Protein AF-A0A931VU53-F1 (afdb_monomer)

Mean predicted aligned error: 6.24 Å

pLDDT: mean 80.16, std 12.13, range [33.03, 91.06]

Structure (mmCIF, N/CA/C/O backbone):
data_AF-A0A931VU53-F1
#
_entry.id   AF-A0A931VU53-F1
#
loop_
_atom_site.group_PDB
_atom_site.id
_atom_site.type_symbol
_atom_site.label_atom_id
_atom_site.label_alt_id
_atom_site.label_comp_id
_atom_site.label_asym_id
_atom_site.label_entity_id
_atom_site.label_seq_id
_atom_site.pdbx_PDB_ins_code
_atom_site.Cartn_x
_atom_site.Cartn_y
_atom_site.Cartn_z
_atom_site.occupancy
_atom_site.B_iso_or_equiv
_atom_site.auth_seq_id
_atom_site.auth_comp_id
_atom_site.auth_asym_id
_atom_site.auth_atom_id
_atom_site.pdbx_PDB_model_num
ATOM 1 N N . MET A 1 1 ? -19.365 -3.930 -10.206 1.00 54.81 1 MET A N 1
ATOM 2 C CA . MET A 1 1 ? -18.217 -4.456 -9.438 1.00 54.81 1 MET A CA 1
ATOM 3 C C . MET A 1 1 ? -17.786 -3.389 -8.457 1.00 5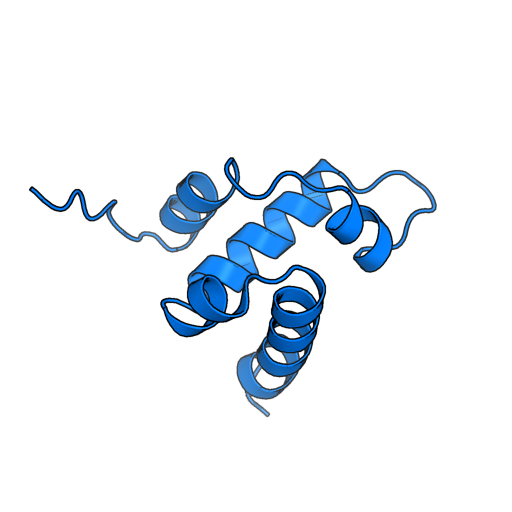4.81 1 MET A C 1
ATOM 5 O O . MET A 1 1 ? -17.735 -2.233 -8.869 1.00 54.81 1 MET A O 1
ATOM 9 N N . LYS A 1 2 ? -17.565 -3.718 -7.181 1.00 71.75 2 LYS A N 1
ATOM 10 C CA . LYS A 1 2 ? -17.014 -2.734 -6.243 1.00 71.75 2 LYS A CA 1
ATOM 11 C C . LYS A 1 2 ? -15.514 -2.622 -6.508 1.00 71.75 2 LYS A C 1
ATOM 13 O O . LYS A 1 2 ? -14.884 -3.604 -6.882 1.00 71.75 2 LYS A O 1
ATOM 18 N N . LEU A 1 3 ? -14.944 -1.431 -6.335 1.00 66.75 3 LEU A N 1
ATOM 19 C CA . LEU A 1 3 ? -13.515 -1.183 -6.571 1.00 66.75 3 LEU A CA 1
ATOM 20 C C . LEU A 1 3 ? -12.628 -2.153 -5.766 1.00 66.75 3 LEU A C 1
ATOM 22 O O . LEU A 1 3 ? -11.631 -2.658 -6.275 1.00 66.75 3 LEU A O 1
ATOM 26 N N . ASN A 1 4 ? -13.055 -2.482 -4.546 1.00 75.25 4 ASN A N 1
ATOM 27 C CA . ASN A 1 4 ? -12.360 -3.407 -3.653 1.00 75.25 4 ASN A CA 1
ATOM 28 C C . ASN A 1 4 ? -12.263 -4.829 -4.232 1.00 75.25 4 ASN A C 1
ATOM 30 O O . ASN A 1 4 ? -11.250 -5.483 -4.023 1.00 75.25 4 ASN A O 1
ATOM 34 N N . ASP A 1 5 ? -13.247 -5.273 -5.025 1.00 82.12 5 ASP A N 1
ATOM 35 C CA . ASP A 1 5 ? -13.254 -6.607 -5.651 1.00 82.12 5 ASP A CA 1
ATOM 36 C C . ASP A 1 5 ? -12.169 -6.748 -6.740 1.00 82.12 5 ASP A C 1
ATOM 38 O O . ASP A 1 5 ? -11.841 -7.856 -7.151 1.00 82.12 5 ASP A O 1
ATOM 42 N N . VAL A 1 6 ? -11.626 -5.626 -7.232 1.00 82.94 6 VAL A N 1
ATOM 43 C CA . VAL A 1 6 ? -10.531 -5.585 -8.220 1.00 82.94 6 VAL A CA 1
ATOM 44 C C . VAL A 1 6 ? -9.195 -5.331 -7.547 1.00 82.94 6 VAL A C 1
ATOM 46 O O . VAL A 1 6 ? -8.199 -5.972 -7.867 1.00 82.94 6 VAL A O 1
ATOM 49 N N . VAL A 1 7 ? -9.164 -4.347 -6.649 1.00 81.88 7 VAL A N 1
ATOM 50 C CA . VAL A 1 7 ? -7.914 -3.804 -6.117 1.00 81.88 7 VAL A CA 1
ATOM 51 C C . VAL A 1 7 ? -7.322 -4.726 -5.058 1.00 81.88 7 VAL A C 1
ATOM 53 O O . VAL A 1 7 ? -6.123 -4.983 -5.093 1.00 81.88 7 VAL A O 1
ATOM 56 N N . TYR A 1 8 ? -8.136 -5.268 -4.150 1.00 88.12 8 TYR A N 1
ATOM 57 C CA . TYR A 1 8 ? -7.630 -6.082 -3.042 1.00 88.12 8 TYR A CA 1
ATOM 58 C C . TYR A 1 8 ? -6.953 -7.380 -3.493 1.00 88.12 8 TYR A C 1
ATOM 60 O O . TYR A 1 8 ? -5.862 -7.630 -2.996 1.00 88.12 8 TYR A O 1
ATOM 68 N N . PRO A 1 9 ? -7.464 -8.143 -4.480 1.00 89.81 9 PRO A N 1
ATOM 69 C CA . PRO A 1 9 ? -6.747 -9.316 -4.987 1.00 89.81 9 PRO A CA 1
ATOM 70 C C . PRO A 1 9 ? -5.366 -8.996 -5.579 1.00 89.81 9 PRO A C 1
ATOM 72 O O . PRO A 1 9 ? -4.449 -9.809 -5.498 1.00 89.81 9 PRO A O 1
ATOM 75 N N . ILE A 1 10 ? -5.202 -7.816 -6.188 1.00 87.31 10 ILE A N 1
ATOM 76 C CA . ILE A 1 10 ? -3.908 -7.372 -6.728 1.00 87.31 10 ILE A CA 1
ATOM 77 C C . ILE A 1 10 ? -2.960 -7.019 -5.578 1.00 87.31 10 ILE A C 1
ATOM 79 O O . ILE A 1 10 ? -1.799 -7.418 -5.588 1.00 87.31 10 ILE A O 1
ATOM 83 N N . VAL A 1 11 ? -3.455 -6.282 -4.583 1.00 87.06 11 VAL A N 1
ATOM 84 C CA . VAL A 1 11 ? -2.664 -5.871 -3.416 1.00 87.06 11 VAL A CA 1
ATOM 85 C C . VAL A 1 11 ? -2.274 -7.072 -2.556 1.00 87.06 11 VAL A C 1
ATOM 87 O O . VAL A 1 11 ? -1.139 -7.132 -2.103 1.00 87.06 11 VAL A O 1
ATOM 90 N N . GLU A 1 12 ? -3.158 -8.053 -2.392 1.00 89.94 12 GLU A N 1
ATOM 91 C CA . GLU A 1 12 ? -2.887 -9.304 -1.681 1.00 89.94 12 GLU A CA 1
ATOM 92 C C . GLU A 1 12 ? -1.740 -10.086 -2.333 1.00 89.94 12 GLU A C 1
ATOM 94 O O . GLU A 1 12 ? -0.827 -10.528 -1.643 1.00 89.94 12 GLU A O 1
ATOM 99 N N . GLN A 1 13 ? -1.717 -10.190 -3.667 1.00 88.69 13 GLN A N 1
ATOM 100 C CA . GLN A 1 13 ? -0.600 -10.820 -4.385 1.00 88.69 13 GLN A CA 1
ATOM 101 C C . GLN A 1 13 ? 0.720 -10.069 -4.190 1.00 88.69 13 GLN A C 1
ATOM 103 O O . GLN A 1 13 ? 1.786 -10.682 -4.165 1.00 88.69 13 GLN A O 1
ATOM 108 N N . ILE A 1 14 ? 0.668 -8.740 -4.076 1.00 85.94 14 ILE A N 1
ATOM 109 C CA . ILE A 1 14 ? 1.855 -7.936 -3.779 1.00 85.94 14 ILE A CA 1
ATOM 110 C C . ILE A 1 14 ? 2.302 -8.187 -2.336 1.00 85.94 14 ILE A C 1
ATOM 112 O O . ILE A 1 14 ? 3.482 -8.434 -2.118 1.00 85.94 14 ILE A O 1
ATOM 116 N N . ALA A 1 15 ? 1.376 -8.212 -1.376 1.00 87.44 15 ALA A N 1
ATOM 117 C CA . ALA A 1 15 ? 1.673 -8.535 0.015 1.00 87.44 15 ALA A CA 1
ATOM 118 C C . ALA A 1 15 ? 2.318 -9.925 0.151 1.00 87.44 15 ALA A C 1
ATOM 120 O O . ALA A 1 15 ? 3.314 -10.051 0.851 1.00 87.44 15 ALA A O 1
ATOM 121 N N . GLN A 1 16 ? 1.829 -10.933 -0.583 1.00 89.38 16 GLN A N 1
ATOM 122 C CA . GLN A 1 16 ? 2.431 -12.275 -0.642 1.00 89.38 16 GLN A CA 1
ATOM 123 C C . GLN A 1 16 ? 3.872 -12.245 -1.148 1.00 89.38 16 GLN A C 1
ATOM 125 O O . GLN A 1 16 ? 4.768 -12.830 -0.549 1.00 89.38 16 GLN A O 1
ATOM 130 N N . LYS A 1 17 ? 4.124 -11.520 -2.243 1.00 85.88 17 LYS A N 1
ATOM 131 C CA . LYS A 1 17 ? 5.482 -11.373 -2.787 1.00 85.88 17 LYS A CA 1
ATOM 132 C C . LYS A 1 17 ? 6.441 -10.670 -1.830 1.00 85.88 17 LYS A C 1
ATOM 134 O O . LYS A 1 17 ? 7.640 -10.907 -1.912 1.00 85.88 17 LYS A O 1
ATOM 139 N N . LEU A 1 18 ? 5.916 -9.789 -0.985 1.00 82.69 18 LEU A N 1
ATOM 140 C CA . LEU A 1 18 ? 6.677 -9.032 0.002 1.00 82.69 18 LEU A CA 1
ATOM 141 C C . LEU A 1 18 ? 6.739 -9.726 1.372 1.00 82.69 18 LEU A C 1
ATOM 143 O O . LEU A 1 18 ? 7.305 -9.140 2.289 1.00 82.69 18 LEU A O 1
ATOM 147 N N . GLU A 1 19 ? 6.165 -10.928 1.520 1.00 87.75 19 GLU A N 1
ATOM 148 C CA . GLU A 1 19 ? 6.056 -11.659 2.796 1.00 87.75 19 GLU A CA 1
ATOM 149 C C . GLU A 1 19 ? 5.345 -10.835 3.895 1.00 87.75 19 GLU A C 1
ATOM 151 O O . GLU A 1 19 ? 5.737 -10.813 5.059 1.00 87.75 19 GLU A O 1
ATOM 156 N N . GLN A 1 20 ? 4.296 -10.103 3.508 1.00 86.19 20 GLN A N 1
ATOM 157 C CA . GLN A 1 20 ? 3.531 -9.176 4.350 1.00 86.19 20 GLN A CA 1
ATOM 158 C C . GLN A 1 20 ? 2.027 -9.505 4.386 1.00 86.19 20 GLN A C 1
ATOM 160 O O . GLN A 1 20 ? 1.205 -8.618 4.642 1.00 86.19 20 GLN A O 1
ATOM 165 N N . GLU A 1 21 ? 1.626 -10.758 4.124 1.00 91.06 21 GLU A N 1
ATOM 166 C CA . GLU A 1 21 ? 0.200 -11.123 4.068 1.00 91.06 21 GLU A CA 1
ATOM 167 C C . GLU A 1 21 ? -0.540 -10.820 5.373 1.00 91.06 21 GLU A C 1
ATOM 169 O O . GLU A 1 21 ? -1.708 -10.433 5.346 1.00 91.06 21 GLU A O 1
ATOM 174 N N . GLU A 1 22 ? 0.138 -10.952 6.514 1.00 87.81 22 GLU A N 1
ATOM 175 C CA . GLU A 1 22 ? -0.433 -10.678 7.834 1.00 87.81 22 GLU A CA 1
ATOM 176 C C . GLU A 1 22 ? -0.844 -9.209 8.014 1.00 87.81 22 GLU A C 1
ATOM 178 O O . GLU A 1 22 ? -1.934 -8.934 8.520 1.00 87.81 22 GLU A O 1
ATOM 183 N N . TYR A 1 23 ? -0.041 -8.264 7.514 1.00 84.94 23 TYR A N 1
ATOM 184 C CA . TYR A 1 23 ? -0.352 -6.834 7.569 1.00 84.94 23 TYR A CA 1
ATOM 185 C C . TYR A 1 23 ? -1.530 -6.476 6.663 1.00 84.94 23 TYR A C 1
ATOM 187 O O . TYR A 1 23 ? -2.363 -5.637 7.017 1.00 84.94 23 TYR A O 1
ATOM 195 N N . PHE A 1 24 ? -1.614 -7.116 5.493 1.00 89.75 24 PHE A N 1
ATOM 196 C CA . PHE A 1 24 ? -2.759 -6.958 4.605 1.00 89.75 24 PHE A CA 1
ATOM 197 C C . PHE A 1 24 ? -4.031 -7.545 5.225 1.00 89.75 24 PHE A C 1
ATOM 199 O O . PHE A 1 24 ? -5.074 -6.900 5.173 1.00 89.75 24 PHE A O 1
ATOM 206 N N . ALA A 1 25 ? -3.958 -8.727 5.842 1.00 89.19 25 ALA A N 1
ATOM 207 C CA . ALA A 1 25 ? -5.107 -9.383 6.460 1.00 89.19 25 ALA A CA 1
ATOM 208 C C . ALA A 1 25 ? -5.658 -8.616 7.675 1.00 89.19 25 ALA A C 1
ATOM 210 O O . ALA A 1 25 ? -6.872 -8.612 7.888 1.00 89.19 25 ALA A O 1
ATOM 211 N N . GLU A 1 26 ? -4.795 -7.954 8.455 1.00 89.62 26 GLU A N 1
ATOM 212 C CA . GLU A 1 26 ? -5.209 -7.132 9.600 1.00 89.62 26 GLU A CA 1
ATOM 213 C C . GLU A 1 26 ? -6.061 -5.931 9.160 1.00 89.62 26 GLU A C 1
ATOM 215 O O . GLU A 1 26 ? -7.104 -5.647 9.755 1.00 89.62 26 GLU A O 1
ATOM 220 N N . ASP A 1 27 ? -5.626 -5.220 8.116 1.00 88.88 27 ASP A N 1
ATOM 221 C CA . ASP A 1 27 ? -6.292 -4.007 7.645 1.00 88.88 27 ASP A CA 1
ATOM 222 C C . ASP A 1 27 ? -6.070 -3.767 6.135 1.00 88.88 27 ASP A C 1
ATOM 224 O O . ASP A 1 27 ? -5.235 -2.937 5.747 1.00 88.88 27 ASP A O 1
ATOM 228 N N . PRO A 1 28 ? -6.845 -4.443 5.259 1.00 89.06 28 PRO A N 1
ATOM 229 C CA . PRO A 1 28 ? -6.625 -4.419 3.810 1.00 89.06 28 PRO A CA 1
ATOM 230 C C . PRO A 1 28 ? -6.663 -3.016 3.206 1.00 89.06 28 PRO A C 1
ATOM 232 O O . PRO A 1 28 ? -5.908 -2.694 2.286 1.00 89.06 28 PRO A O 1
ATOM 235 N N . GLU A 1 29 ? -7.542 -2.153 3.723 1.00 90.25 29 GLU A N 1
ATOM 236 C CA . GLU A 1 29 ? -7.680 -0.779 3.244 1.00 90.25 29 GLU A CA 1
ATOM 237 C C . GLU A 1 29 ? -6.466 0.066 3.636 1.00 90.25 29 GLU A C 1
ATOM 239 O O . GLU A 1 29 ? -5.913 0.775 2.794 1.00 90.25 29 GLU A O 1
ATOM 244 N N . LEU A 1 30 ? -6.022 -0.029 4.893 1.00 89.38 30 LEU A N 1
ATOM 245 C CA . LEU A 1 30 ? -4.848 0.703 5.357 1.00 89.38 30 LEU A CA 1
ATOM 246 C C . LEU A 1 30 ? -3.586 0.256 4.627 1.00 89.38 30 LEU A C 1
ATOM 248 O O . LEU A 1 30 ? -2.829 1.110 4.163 1.00 89.38 30 LEU A O 1
A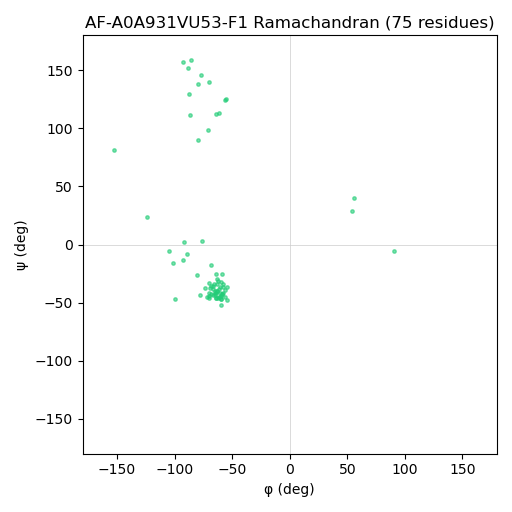TOM 252 N N . TYR A 1 31 ? -3.395 -1.057 4.493 1.00 88.94 31 TYR A N 1
ATOM 253 C CA . TYR A 1 31 ? -2.263 -1.624 3.775 1.00 88.94 31 TYR A CA 1
ATOM 254 C C . TYR A 1 31 ? -2.253 -1.163 2.315 1.00 88.94 31 TYR A C 1
ATOM 256 O O . TYR A 1 31 ? -1.247 -0.646 1.839 1.00 88.94 31 TYR A O 1
ATOM 264 N N . THR A 1 32 ? -3.400 -1.232 1.628 1.00 89.06 32 THR A N 1
ATOM 265 C CA . THR A 1 32 ? -3.535 -0.755 0.241 1.00 89.06 32 THR A CA 1
ATOM 266 C C . THR A 1 32 ? -3.133 0.714 0.099 1.00 89.06 32 THR A C 1
ATOM 268 O O . THR A 1 32 ? -2.399 1.074 -0.821 1.00 89.06 32 THR A O 1
ATOM 271 N N . VAL A 1 33 ? -3.589 1.587 1.003 1.00 89.50 33 VAL A N 1
ATOM 272 C CA . VAL A 1 33 ? -3.245 3.016 0.944 1.00 89.50 33 VAL A CA 1
ATOM 273 C C . VAL A 1 33 ? -1.763 3.244 1.246 1.00 89.50 33 VAL A C 1
ATOM 275 O O . VAL A 1 33 ? -1.122 4.021 0.539 1.00 89.50 33 VAL A O 1
ATOM 278 N N . ALA A 1 34 ? -1.202 2.563 2.247 1.00 88.50 34 ALA A N 1
ATOM 279 C CA . ALA A 1 34 ? 0.221 2.652 2.573 1.00 88.50 34 ALA A CA 1
ATOM 280 C C . ALA A 1 34 ? 1.096 2.198 1.395 1.00 88.50 34 ALA A C 1
ATOM 282 O O . ALA A 1 34 ? 2.064 2.875 1.048 1.00 88.50 34 ALA A O 1
ATOM 283 N N . LEU A 1 35 ? 0.694 1.117 0.727 1.00 87.00 35 LEU A N 1
ATOM 284 C CA . LEU A 1 35 ? 1.351 0.572 -0.452 1.00 87.00 35 LEU A CA 1
ATOM 285 C C . LEU A 1 35 ? 1.354 1.575 -1.619 1.00 87.00 35 LEU A C 1
ATOM 287 O O . LEU A 1 35 ? 2.388 1.823 -2.236 1.00 87.00 35 LEU A O 1
ATOM 291 N N .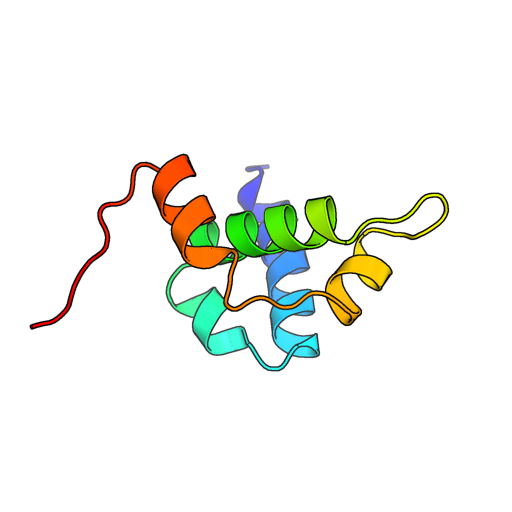 LEU A 1 36 ? 0.221 2.226 -1.888 1.00 86.06 36 LEU A N 1
ATOM 292 C CA . LEU A 1 36 ? 0.127 3.245 -2.939 1.00 86.06 36 LEU A CA 1
ATOM 293 C C . LEU A 1 36 ? 0.949 4.505 -2.626 1.00 86.06 36 LEU A C 1
ATOM 295 O O . LEU A 1 36 ? 1.517 5.109 -3.539 1.00 86.06 36 LEU A O 1
ATOM 299 N N . LEU A 1 37 ? 1.028 4.909 -1.355 1.00 87.94 37 LEU A N 1
ATOM 300 C CA . LEU A 1 37 ? 1.893 6.011 -0.925 1.00 87.94 37 LEU A CA 1
ATOM 301 C C . LEU A 1 37 ? 3.372 5.669 -1.120 1.00 87.94 37 LEU A C 1
ATOM 303 O O . LEU A 1 37 ? 4.118 6.502 -1.636 1.00 87.94 37 LEU A O 1
ATOM 307 N N . ALA A 1 38 ? 3.764 4.444 -0.764 1.00 85.25 38 ALA A N 1
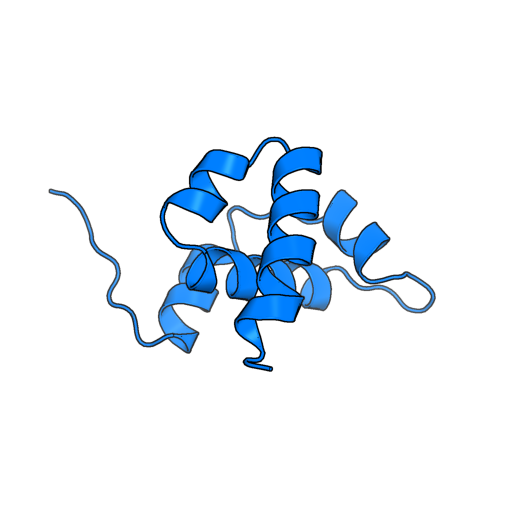ATOM 308 C CA . ALA A 1 38 ? 5.115 3.935 -0.951 1.00 85.25 38 ALA A CA 1
ATOM 309 C C . ALA A 1 38 ? 5.505 3.952 -2.437 1.00 85.25 38 ALA A C 1
ATOM 311 O O . ALA A 1 38 ? 6.488 4.590 -2.810 1.00 85.25 38 ALA A O 1
ATOM 312 N N . ALA A 1 39 ? 4.659 3.375 -3.300 1.00 83.94 39 ALA A N 1
ATOM 313 C CA . ALA A 1 39 ? 4.859 3.404 -4.747 1.00 83.94 39 ALA A CA 1
ATOM 314 C C . ALA A 1 39 ? 5.024 4.831 -5.271 1.00 83.94 39 ALA A C 1
ATOM 316 O O . ALA A 1 39 ? 5.951 5.107 -6.017 1.00 83.94 39 ALA A O 1
ATOM 317 N N . ARG A 1 40 ? 4.149 5.763 -4.873 1.00 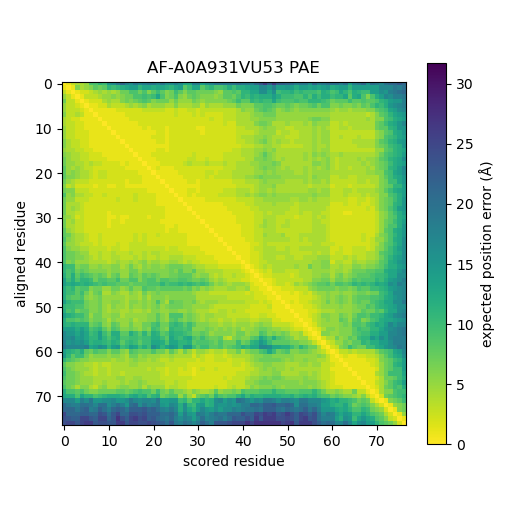85.44 40 ARG A N 1
ATOM 318 C CA . ARG A 1 40 ? 4.204 7.152 -5.351 1.00 85.44 40 ARG A CA 1
ATOM 319 C C . ARG A 1 40 ? 5.517 7.854 -4.995 1.00 85.44 40 ARG A C 1
ATOM 321 O O . ARG A 1 40 ? 5.958 8.701 -5.768 1.00 85.44 40 ARG A O 1
ATOM 328 N N . ARG A 1 41 ? 6.083 7.575 -3.820 1.00 84.44 4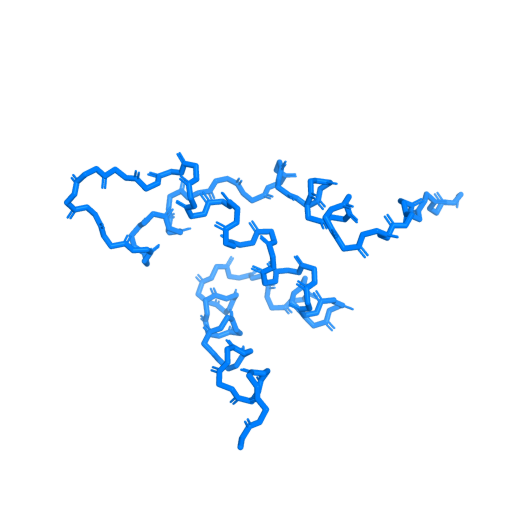1 ARG A N 1
ATOM 329 C CA . ARG A 1 41 ? 7.324 8.206 -3.343 1.00 84.44 41 ARG A CA 1
ATOM 330 C C . ARG A 1 41 ? 8.551 7.674 -4.073 1.00 84.44 41 ARG A C 1
ATOM 332 O O . ARG A 1 41 ? 9.439 8.457 -4.391 1.00 84.44 41 ARG A O 1
ATOM 339 N N . GLU A 1 42 ? 8.553 6.381 -4.370 1.00 83.44 42 GLU A N 1
ATOM 340 C CA . GLU A 1 42 ? 9.694 5.701 -4.984 1.00 83.44 42 GLU A CA 1
ATOM 341 C C . GLU A 1 42 ? 9.626 5.644 -6.515 1.00 83.44 42 GLU A C 1
ATOM 343 O O . GLU A 1 42 ? 10.630 5.351 -7.154 1.00 83.44 42 GLU A O 1
ATOM 348 N N . LEU A 1 43 ? 8.474 5.952 -7.124 1.00 85.12 43 LEU A N 1
ATOM 349 C CA . LEU A 1 43 ? 8.278 5.858 -8.571 1.00 85.12 43 LEU A CA 1
ATOM 350 C C . LEU A 1 43 ? 9.187 6.826 -9.339 1.00 85.12 43 LEU A C 1
ATOM 352 O O . LEU A 1 43 ? 8.969 8.043 -9.334 1.00 85.12 43 LEU A O 1
ATOM 356 N N . ARG A 1 44 ? 10.156 6.283 -10.081 1.00 86.38 44 ARG A N 1
ATOM 357 C CA . ARG A 1 44 ? 11.026 7.074 -10.960 1.00 86.38 44 ARG A CA 1
ATOM 358 C C . ARG A 1 44 ? 10.476 7.144 -12.386 1.00 86.38 44 ARG A C 1
ATOM 360 O O . ARG A 1 44 ? 9.717 6.272 -12.816 1.00 86.38 44 ARG A O 1
ATOM 367 N N . PRO A 1 45 ? 10.862 8.168 -13.172 1.00 88.00 45 PRO A N 1
ATOM 368 C CA . PRO A 1 45 ? 10.493 8.235 -14.581 1.00 88.00 45 PRO A CA 1
ATOM 369 C C . PRO A 1 45 ? 10.940 6.977 -15.338 1.00 88.00 45 PRO A C 1
ATOM 371 O O . PRO A 1 45 ? 12.123 6.645 -15.349 1.00 88.00 45 PRO A O 1
ATOM 374 N N . GLY A 1 46 ? 9.994 6.301 -15.993 1.00 86.19 46 GLY A N 1
ATOM 375 C CA . GLY A 1 46 ? 10.248 5.077 -16.760 1.00 86.19 46 GLY A CA 1
ATOM 376 C C . GLY A 1 46 ? 10.111 3.771 -15.969 1.00 86.19 46 GLY A C 1
ATOM 377 O O . GLY A 1 46 ? 10.150 2.709 -16.585 1.00 86.19 46 GLY A O 1
ATOM 378 N N . GLU A 1 47 ? 9.900 3.827 -14.653 1.00 84.44 47 GLU A N 1
ATOM 379 C CA . GLU A 1 47 ? 9.597 2.648 -13.837 1.00 84.44 47 GLU A CA 1
ATOM 380 C C . GLU A 1 47 ? 8.095 2.358 -13.792 1.00 84.44 47 GLU A C 1
ATOM 382 O O . GLU A 1 47 ? 7.242 3.243 -13.903 1.00 84.44 47 GLU A O 1
ATOM 387 N N . THR A 1 48 ? 7.764 1.082 -13.613 1.00 83.56 48 THR A N 1
ATOM 388 C CA . THR A 1 48 ? 6.397 0.654 -13.310 1.00 83.56 48 THR A CA 1
ATOM 389 C C . THR A 1 48 ? 6.128 0.727 -11.808 1.00 83.56 48 THR A C 1
ATOM 391 O O . THR A 1 48 ? 7.040 0.642 -10.989 1.00 83.56 48 THR A O 1
ATOM 394 N N . ILE A 1 49 ? 4.849 0.803 -11.430 1.00 76.38 49 ILE A N 1
ATOM 395 C CA . ILE A 1 49 ? 4.431 0.751 -10.019 1.00 76.38 49 ILE A CA 1
ATOM 396 C C . ILE A 1 49 ? 4.942 -0.525 -9.334 1.00 76.38 49 ILE A C 1
ATOM 398 O O . ILE A 1 49 ? 5.387 -0.457 -8.197 1.00 76.38 49 ILE A O 1
ATOM 402 N N . GLY A 1 50 ? 4.922 -1.672 -10.024 1.00 75.44 50 GLY A N 1
ATOM 403 C CA . GLY A 1 50 ? 5.431 -2.933 -9.474 1.00 75.44 50 GLY A CA 1
ATOM 404 C C . GLY A 1 50 ? 6.917 -2.863 -9.113 1.00 75.44 50 GLY A C 1
ATOM 405 O O . GLY A 1 50 ? 7.285 -3.247 -8.012 1.00 75.44 50 GLY A O 1
ATOM 406 N N . GLN A 1 51 ? 7.744 -2.291 -9.993 1.00 80.31 51 GLN A N 1
ATOM 407 C CA . GLN A 1 51 ? 9.178 -2.106 -9.733 1.00 80.31 51 GLN A CA 1
ATOM 408 C C . GLN A 1 51 ? 9.435 -1.144 -8.570 1.00 80.31 51 GLN A C 1
ATOM 410 O O . GLN A 1 51 ? 10.272 -1.428 -7.723 1.00 80.31 51 GLN A O 1
ATOM 415 N N . ALA A 1 52 ? 8.679 -0.045 -8.488 1.00 82.50 52 ALA A N 1
ATOM 416 C CA . ALA A 1 52 ? 8.792 0.889 -7.368 1.00 82.50 52 ALA A CA 1
ATOM 417 C C . ALA A 1 52 ? 8.457 0.215 -6.024 1.00 82.50 52 ALA A C 1
ATOM 419 O O . ALA A 1 52 ? 9.109 0.477 -5.016 1.00 82.50 52 ALA A O 1
ATOM 420 N N . LEU A 1 53 ? 7.461 -0.679 -6.012 1.00 76.38 53 LEU A N 1
ATOM 421 C CA . LEU A 1 53 ? 7.031 -1.411 -4.819 1.00 76.38 53 LEU A CA 1
ATOM 422 C C . LEU A 1 53 ? 8.039 -2.456 -4.339 1.00 76.38 53 LEU A C 1
ATOM 424 O O . LEU A 1 53 ? 8.154 -2.653 -3.135 1.00 76.38 53 LEU A O 1
ATOM 428 N N . GLU A 1 54 ? 8.781 -3.091 -5.246 1.00 75.94 54 GLU A N 1
ATOM 429 C CA . GLU A 1 54 ? 9.850 -4.034 -4.884 1.00 75.94 54 GLU A CA 1
ATOM 430 C C . GLU A 1 54 ? 11.001 -3.351 -4.127 1.00 75.94 54 GLU A C 1
ATOM 432 O O . GLU A 1 54 ? 11.702 -3.996 -3.352 1.00 75.94 54 GLU A O 1
ATOM 437 N N . THR A 1 55 ? 11.191 -2.044 -4.326 1.00 73.50 55 THR A N 1
ATOM 438 C CA . THR A 1 55 ? 12.265 -1.268 -3.689 1.00 73.50 55 THR A CA 1
ATOM 439 C C . THR A 1 55 ? 11.798 -0.371 -2.544 1.00 73.50 55 THR A C 1
ATOM 441 O O . THR A 1 55 ? 12.627 0.275 -1.903 1.00 73.50 55 THR A O 1
ATOM 444 N N . ALA A 1 56 ? 10.489 -0.283 -2.296 1.00 68.88 56 ALA A N 1
ATOM 445 C CA . ALA A 1 56 ? 9.938 0.679 -1.353 1.00 68.88 56 ALA A CA 1
ATOM 446 C C . ALA A 1 56 ? 10.079 0.233 0.109 1.00 68.88 56 ALA A C 1
ATOM 448 O O . ALA A 1 56 ? 9.813 -0.912 0.464 1.00 68.88 56 ALA A O 1
ATOM 449 N N . ILE A 1 57 ? 10.443 1.173 0.986 1.00 64.06 57 ILE A N 1
ATOM 450 C CA . ILE A 1 57 ? 10.486 0.952 2.436 1.00 64.06 57 ILE A CA 1
ATOM 451 C C . ILE A 1 57 ? 9.086 1.22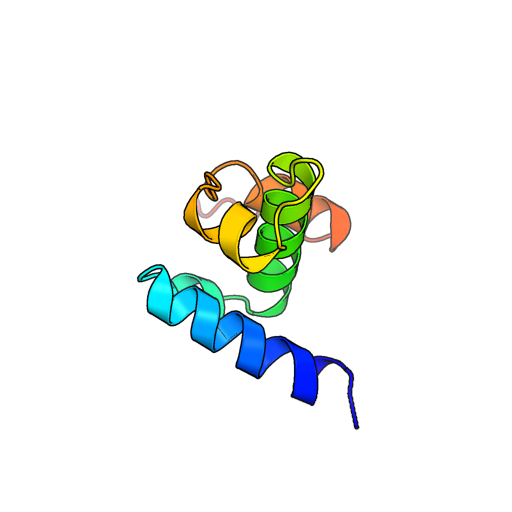8 3.009 1.00 64.06 57 ILE A C 1
ATOM 453 O O . ILE A 1 57 ? 8.605 2.364 3.007 1.00 64.06 57 ILE A O 1
ATOM 457 N N . PHE A 1 58 ? 8.401 0.180 3.473 1.00 63.44 58 PHE A N 1
ATOM 458 C CA . PHE A 1 58 ? 6.983 0.247 3.864 1.00 63.44 58 PHE A CA 1
ATOM 459 C C . PHE A 1 58 ? 6.734 0.824 5.265 1.00 63.44 58 PHE A C 1
ATOM 461 O O . PHE A 1 58 ? 5.672 1.413 5.488 1.00 63.44 58 PHE A O 1
ATOM 468 N N . GLU A 1 59 ? 7.702 0.716 6.185 1.00 59.84 59 GLU A N 1
ATOM 469 C CA . GLU A 1 59 ? 7.538 1.111 7.597 1.00 59.84 59 GLU A CA 1
ATOM 470 C C . GLU A 1 59 ? 7.154 2.595 7.788 1.00 59.84 59 GLU A C 1
ATOM 472 O O . GLU A 1 59 ? 6.445 2.923 8.739 1.00 59.84 59 GLU A O 1
ATOM 477 N N . ASP A 1 60 ? 7.492 3.479 6.841 1.00 64.81 60 ASP A N 1
ATOM 478 C CA . ASP A 1 60 ? 7.242 4.926 6.946 1.00 64.81 60 ASP A CA 1
ATOM 479 C C . ASP A 1 60 ? 5.877 5.407 6.405 1.00 64.81 60 ASP A C 1
ATOM 481 O O . ASP A 1 60 ? 5.507 6.571 6.592 1.00 64.81 60 ASP A O 1
ATOM 485 N N . ASN A 1 61 ? 5.093 4.551 5.736 1.00 77.00 61 ASN A N 1
ATOM 486 C CA . ASN A 1 61 ? 3.876 4.986 5.024 1.00 77.00 61 ASN A CA 1
ATOM 487 C C . ASN A 1 61 ? 2.566 4.690 5.776 1.00 77.00 61 ASN A C 1
ATOM 489 O O . ASN A 1 61 ? 1.529 5.296 5.489 1.00 77.00 61 ASN A O 1
ATOM 493 N N . THR A 1 62 ? 2.602 3.816 6.785 1.00 78.25 62 THR A N 1
ATOM 494 C CA . THR A 1 62 ? 1.419 3.394 7.554 1.00 78.25 62 THR A CA 1
ATOM 495 C C . THR A 1 62 ? 0.796 4.545 8.348 1.00 78.25 62 THR A C 1
ATOM 497 O O . THR A 1 62 ? -0.427 4.691 8.386 1.00 78.25 62 THR A O 1
ATOM 500 N N . ASP A 1 63 ? 1.608 5.413 8.955 1.00 81.56 63 ASP A N 1
ATOM 501 C CA . ASP A 1 63 ? 1.109 6.557 9.730 1.00 81.56 63 ASP A CA 1
ATOM 502 C C . ASP A 1 63 ? 0.441 7.620 8.840 1.00 81.56 63 ASP A C 1
ATOM 504 O O . ASP A 1 63 ? -0.561 8.228 9.233 1.00 81.56 63 ASP A O 1
ATOM 508 N N . GLU A 1 64 ? 0.957 7.842 7.630 1.00 85.38 64 GLU A N 1
ATOM 509 C CA . GLU A 1 64 ? 0.329 8.736 6.653 1.00 85.38 64 GLU A CA 1
ATOM 510 C C . GLU A 1 64 ? -0.968 8.136 6.096 1.00 85.38 64 GLU A C 1
ATOM 512 O O . GLU A 1 64 ? -1.989 8.827 6.034 1.00 85.38 64 GLU A O 1
ATOM 517 N N . ALA A 1 65 ? -0.973 6.836 5.796 1.00 86.94 65 ALA A N 1
ATOM 518 C CA . ALA A 1 65 ? -2.172 6.123 5.373 1.00 86.94 65 ALA A CA 1
ATOM 519 C C . ALA A 1 65 ? -3.287 6.193 6.434 1.00 86.94 65 ALA A C 1
ATOM 521 O O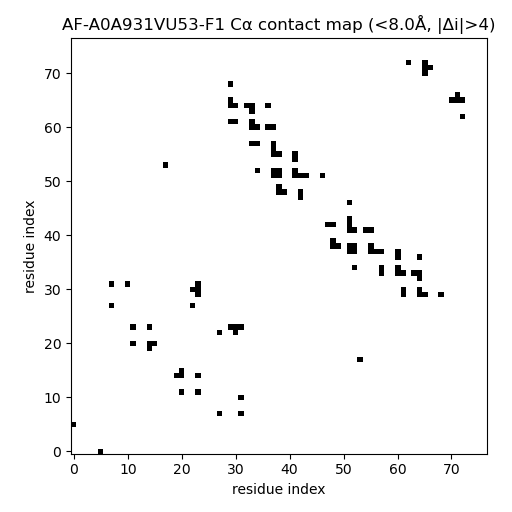 . ALA A 1 65 ? -4.436 6.504 6.106 1.00 86.94 65 ALA A O 1
ATOM 522 N N . ARG A 1 66 ? -2.955 6.026 7.727 1.00 87.62 66 ARG A N 1
ATOM 523 C CA . ARG A 1 66 ? -3.916 6.195 8.837 1.00 87.62 66 ARG A CA 1
ATOM 524 C C . ARG A 1 66 ? -4.516 7.604 8.857 1.00 87.62 66 ARG A C 1
ATOM 526 O O . ARG A 1 66 ? -5.730 7.737 9.025 1.00 87.62 66 ARG A O 1
ATOM 533 N N . LYS A 1 67 ? -3.704 8.650 8.643 1.00 85.75 67 LYS A N 1
ATOM 534 C CA . LYS A 1 67 ? -4.180 10.048 8.574 1.00 85.75 67 LYS A CA 1
ATOM 535 C C . LYS A 1 67 ? -5.150 1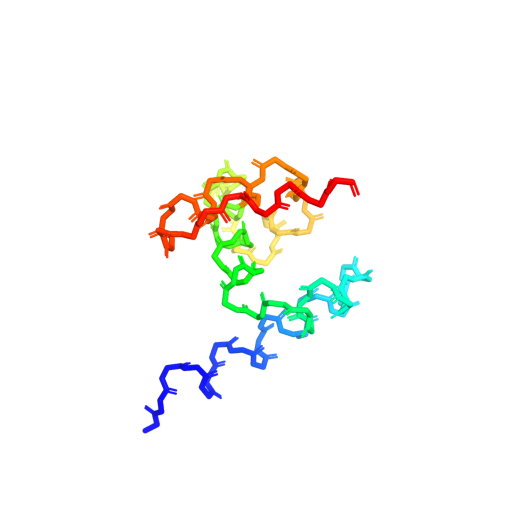0.265 7.411 1.00 85.75 67 LYS A C 1
ATOM 537 O O . LYS A 1 67 ? -6.206 10.860 7.624 1.00 85.75 67 LYS A O 1
ATOM 542 N N . LEU A 1 68 ? -4.829 9.770 6.212 1.00 86.31 68 LEU A N 1
ATOM 543 C CA . LEU A 1 68 ? -5.690 9.900 5.027 1.00 86.31 68 LEU A CA 1
ATOM 544 C C . LEU A 1 68 ? -7.034 9.192 5.208 1.00 86.31 68 LEU A C 1
ATOM 546 O O . LEU A 1 68 ? -8.077 9.747 4.865 1.00 86.31 68 LEU A O 1
ATOM 550 N N . LEU A 1 69 ? -7.019 8.015 5.833 1.00 86.44 69 LEU A N 1
ATOM 551 C CA . LEU A 1 69 ? -8.226 7.261 6.172 1.00 86.44 69 LEU A CA 1
ATOM 552 C C . LEU A 1 69 ? -8.975 7.824 7.392 1.00 86.44 69 LEU A C 1
ATOM 554 O O . LEU A 1 69 ? -9.977 7.251 7.816 1.00 86.44 69 LEU A O 1
ATOM 558 N N . LYS A 1 70 ? -8.511 8.939 7.978 1.00 85.88 70 LYS A N 1
ATOM 559 C CA . LYS A 1 70 ? -9.055 9.545 9.207 1.00 85.88 70 LYS A CA 1
ATOM 560 C C . LYS A 1 70 ? -9.130 8.558 10.384 1.00 85.88 70 LYS A C 1
ATOM 562 O O . LYS A 1 70 ? -9.975 8.702 11.270 1.00 85.88 70 LYS A O 1
ATOM 567 N N . ARG A 1 71 ? -8.240 7.563 10.420 1.00 77.69 71 ARG A N 1
ATOM 568 C CA . ARG A 1 71 ? -8.154 6.561 11.489 1.00 77.69 71 ARG A CA 1
ATOM 569 C C . ARG A 1 71 ? -7.260 7.096 12.608 1.00 77.69 71 ARG A C 1
ATOM 571 O O . ARG A 1 71 ? -6.152 7.572 12.360 1.00 77.69 71 ARG A O 1
ATOM 578 N N . LYS A 1 72 ? -7.732 7.040 13.858 1.00 64.69 72 LYS A N 1
ATOM 579 C CA . LYS A 1 72 ? -6.900 7.389 15.023 1.00 64.69 72 LYS A CA 1
ATOM 580 C C . LYS A 1 72 ? -5.831 6.308 15.220 1.00 64.69 72 LYS A C 1
ATOM 582 O O . LYS A 1 72 ? -6.127 5.126 15.070 1.00 64.69 72 LYS A O 1
ATOM 587 N N . LYS A 1 73 ? -4.603 6.709 15.570 1.00 59.12 73 LYS A N 1
ATOM 588 C CA . LYS A 1 73 ? -3.537 5.778 15.967 1.00 59.12 73 LYS A CA 1
ATOM 589 C C . LYS A 1 73 ? -4.016 5.045 17.224 1.00 59.12 73 LYS A C 1
ATOM 591 O O . LYS A 1 73 ? -4.241 5.684 18.250 1.00 59.12 73 LYS A O 1
ATOM 596 N N . VAL A 1 74 ? -4.253 3.739 17.128 1.00 55.69 74 VAL A N 1
ATOM 597 C CA . VAL A 1 74 ? -4.577 2.918 18.298 1.00 55.69 74 VAL A CA 1
ATOM 598 C C . VAL A 1 74 ? -3.246 2.627 18.976 1.00 55.69 74 VAL A C 1
ATOM 600 O O . VAL A 1 74 ? -2.540 1.697 18.612 1.00 55.69 74 VAL A O 1
ATOM 603 N N . THR A 1 75 ? -2.833 3.486 19.904 1.00 44.62 75 THR A N 1
ATOM 604 C CA . THR A 1 75 ? -1.767 3.131 20.843 1.00 44.62 75 THR A CA 1
ATOM 605 C C . THR A 1 75 ? -2.349 2.098 21.796 1.00 44.62 75 THR A C 1
ATOM 607 O O . THR A 1 75 ? -3.080 2.467 22.719 1.00 44.62 75 THR A O 1
ATOM 610 N N . SER A 1 76 ? -2.080 0.815 21.540 1.00 39.81 76 SER A N 1
ATOM 611 C CA . SER A 1 76 ? -2.216 -0.214 22.572 1.00 39.81 76 SER A CA 1
ATOM 612 C C . SER A 1 76 ? -1.362 0.208 23.767 1.00 39.81 76 SER A C 1
ATOM 614 O O . SER A 1 76 ? -0.197 0.570 23.598 1.00 39.81 76 SER A O 1
ATOM 616 N N . LYS A 1 77 ? -1.997 0.269 24.938 1.00 33.03 77 LYS A N 1
ATOM 617 C CA . LYS A 1 77 ? -1.335 0.482 26.227 1.00 33.03 77 LYS A CA 1
ATOM 618 C C . LYS A 1 77 ? -0.579 -0.764 26.655 1.00 33.03 77 LYS A C 1
ATOM 620 O O . LYS A 1 77 ? -1.096 -1.864 26.363 1.00 33.03 77 LYS A O 1
#

Secondary structure (DSSP, 8-state):
--THHHHHHHHHHHHHHTT-HHHHHH-HHHHHHHHHHHHHHH--TT--HHHHHHH---TTTHHHHHHHTT-------

Solvent-accessible surface area (backbone atoms only — not comparable to full-atom values): 4562 Å² total; per-residue (Å²): 132,60,69,62,78,60,49,47,65,55,49,50,54,50,25,54,77,67,76,35,48,67,58,37,71,75,37,52,68,50,40,49,45,15,51,52,51,29,19,64,74,52,53,49,95,92,59,50,64,68,62,17,50,77,71,40,72,64,88,76,24,49,68,56,26,31,55,76,71,71,47,78,84,79,76,80,128

Foldseek 3Di:
DDPCVPQQVVLCVLCVVVVNNVVCVVPVQLSSQLLVVQLVVQPDVPDDSSVSSVPGDSPPRSVVSCVVVVHDPPPDD

Sequence (77 aa):
MKLNDVVYPIVEQIAQKLEQEEYFAEDPELYTVALLLAARRELRPGETIGQALETAIFEDNTDEARKLLKRKKVTSK

Radius of gyration: 12.73 Å; Cα contacts (8 Å, |Δi|>4): 59; chains: 1; bounding box: 30×22×43 Å